Protein AF-A0A914GEP8-F1 (afdb_monomer_lite)

pLDDT: mean 81.09, std 17.14, range [31.44, 95.5]

Secondary structure (DSSP, 8-state):
---TTSHHHHHHHHHHHHHHGGG------PPPPTTHHHHHHHHHHHHS---SS-HHHHHHHHHHHHHHHHHHHHHHHHHHHHHHTT-SS--HHHHHHHHHHHHHTT---

Foldseek 3Di:
DDPPPPPPVVVVVVVVVVVVVVPPPPPPPDDDDVPPVVVVVVVVVVVDVDPPDDPVVVVVVVVVVVVVVVVVVLVVQQCVQCVVVVHRDGDPVSSVVSQVVCVVVVNDD

Structure (mmCIF, N/CA/C/O backbone):
data_AF-A0A914GEP8-F1
#
_entry.id   AF-A0A914GEP8-F1
#
loop_
_atom_site.group_PDB
_atom_site.id
_atom_site.type_symbol
_atom_site.label_atom_id
_atom_site.label_alt_id
_atom_site.label_comp_id
_atom_site.label_asym_id
_atom_site.label_entity_id
_atom_site.label_seq_id
_atom_site.pdbx_PDB_ins_code
_atom_site.Cartn_x
_atom_site.Cartn_y
_atom_site.Cartn_z
_atom_site.occupancy
_atom_site.B_iso_or_equiv
_atom_site.auth_seq_id
_atom_site.auth_comp_id
_atom_site.auth_asym_id
_atom_site.auth_atom_id
_atom_site.pdbx_PDB_model_num
ATOM 1 N N . MET A 1 1 ? -14.087 -45.871 -64.111 1.00 39.84 1 MET A N 1
ATOM 2 C CA . MET A 1 1 ? -12.846 -45.773 -63.311 1.00 39.84 1 MET A CA 1
ATOM 3 C C . MET A 1 1 ? -12.230 -44.402 -63.565 1.00 39.84 1 MET A C 1
ATOM 5 O O . MET A 1 1 ? -11.646 -44.202 -64.618 1.00 39.84 1 MET A O 1
ATOM 9 N N . ASN A 1 2 ? -12.458 -43.434 -62.672 1.00 31.44 2 ASN A N 1
ATOM 10 C CA . ASN A 1 2 ? -12.013 -42.044 -62.843 1.00 31.44 2 ASN A CA 1
ATOM 11 C C . ASN A 1 2 ? -10.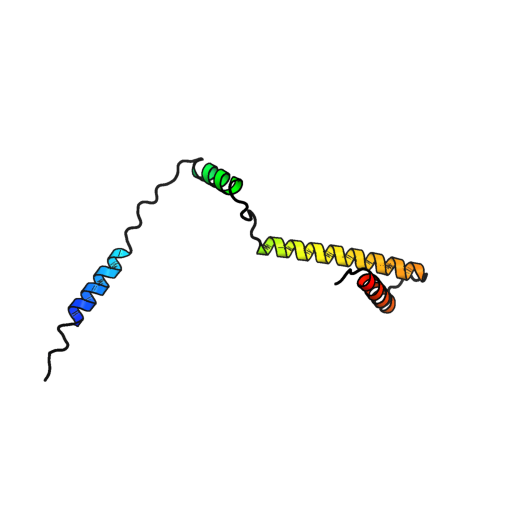662 -41.830 -62.152 1.00 31.44 2 ASN A C 1
ATOM 13 O O . ASN A 1 2 ? -10.597 -41.745 -60.929 1.00 31.44 2 ASN A O 1
ATOM 17 N N . LEU A 1 3 ? -9.596 -41.737 -62.950 1.00 42.91 3 LEU A N 1
ATOM 18 C CA . LEU A 1 3 ? -8.223 -41.469 -62.506 1.00 42.91 3 LEU A CA 1
ATOM 19 C C . LEU A 1 3 ? -7.869 -39.962 -62.513 1.00 42.91 3 LEU A C 1
ATOM 21 O O . LEU A 1 3 ? -6.707 -39.595 -62.643 1.00 42.91 3 LEU A O 1
ATOM 25 N N . SER A 1 4 ? -8.851 -39.065 -62.380 1.00 45.38 4 SER A N 1
ATOM 26 C CA . SER A 1 4 ? -8.646 -37.605 -62.433 1.00 45.38 4 SER A CA 1
ATOM 27 C C . SER A 1 4 ? -8.236 -36.961 -61.096 1.00 45.38 4 SER A C 1
ATOM 29 O O . SER A 1 4 ? -7.951 -35.767 -61.059 1.00 45.38 4 SER A O 1
ATOM 31 N N . TYR A 1 5 ? -8.138 -37.728 -60.002 1.00 49.31 5 TYR A N 1
ATOM 32 C CA . TYR A 1 5 ? -7.833 -37.201 -58.659 1.00 49.31 5 TYR A CA 1
ATOM 33 C C . TYR A 1 5 ? -6.339 -37.160 -58.284 1.00 49.31 5 TYR A C 1
ATOM 35 O O . TYR A 1 5 ? -6.003 -36.720 -57.189 1.00 49.31 5 TYR A O 1
ATOM 43 N N . LEU A 1 6 ? -5.424 -37.578 -59.164 1.00 48.19 6 LEU A N 1
ATOM 44 C CA . LEU A 1 6 ? -3.987 -37.667 -58.846 1.00 48.19 6 LEU A CA 1
ATOM 45 C C . LEU A 1 6 ? -3.139 -36.484 -59.339 1.00 48.19 6 LEU A C 1
ATOM 47 O O . LEU A 1 6 ? -1.960 -36.397 -59.002 1.00 48.19 6 LEU A O 1
ATOM 51 N N . PHE A 1 7 ? -3.716 -35.545 -60.095 1.00 48.84 7 PHE A N 1
ATOM 52 C CA . PHE A 1 7 ? -2.953 -34.420 -60.650 1.00 48.84 7 PHE A CA 1
ATOM 53 C C . PHE A 1 7 ? -2.765 -33.260 -59.650 1.00 48.84 7 PHE A C 1
ATOM 55 O O . PHE A 1 7 ? -1.759 -32.560 -59.699 1.00 48.84 7 PHE A O 1
ATOM 62 N N . GLY A 1 8 ? -3.674 -33.099 -58.679 1.00 52.19 8 GLY A N 1
ATOM 63 C CA . GLY A 1 8 ? -3.623 -32.005 -57.695 1.00 52.19 8 GLY A CA 1
ATOM 64 C C . GLY A 1 8 ? -2.737 -32.262 -56.468 1.00 52.19 8 GLY A C 1
ATOM 65 O O . GLY A 1 8 ? -2.313 -31.321 -55.800 1.00 52.19 8 GLY A O 1
ATOM 66 N N . SER A 1 9 ? -2.417 -33.520 -56.151 1.00 53.81 9 SER A N 1
ATOM 67 C CA . SER A 1 9 ? -1.646 -33.850 -54.942 1.00 53.81 9 SER A CA 1
ATOM 68 C C . SER A 1 9 ? -0.168 -33.470 -55.063 1.00 53.81 9 SER A C 1
ATOM 70 O O . SER A 1 9 ? 0.433 -33.043 -54.079 1.00 53.81 9 SER A O 1
ATOM 72 N N . ASN A 1 10 ? 0.414 -33.555 -56.264 1.00 54.81 10 ASN A N 1
ATOM 73 C CA . ASN A 1 10 ? 1.831 -33.246 -56.484 1.00 54.81 10 ASN A CA 1
ATOM 74 C C . ASN A 1 10 ? 2.142 -31.747 -56.332 1.00 54.81 10 ASN A C 1
ATOM 76 O O . ASN A 1 10 ? 3.198 -31.392 -55.807 1.00 54.81 10 ASN A O 1
ATOM 80 N N . GLU A 1 11 ? 1.217 -30.856 -56.704 1.00 58.59 11 GLU A N 1
ATOM 81 C CA . GLU A 1 11 ? 1.370 -29.414 -56.462 1.00 58.59 11 GLU A CA 1
ATOM 82 C C . GLU A 1 11 ? 1.265 -29.063 -54.973 1.00 58.59 11 GLU A C 1
ATOM 84 O O . GLU A 1 11 ? 2.051 -28.261 -54.465 1.00 58.59 11 GLU A O 1
ATOM 89 N N . ILE A 1 12 ? 0.352 -29.712 -54.244 1.00 58.38 12 ILE A N 1
ATOM 90 C CA . ILE A 1 12 ? 0.170 -29.501 -52.802 1.00 58.38 12 ILE A CA 1
ATOM 91 C C . ILE A 1 12 ? 1.396 -30.005 -52.021 1.00 58.38 12 ILE A C 1
ATOM 93 O O . ILE A 1 12 ? 1.911 -29.288 -51.159 1.00 58.38 12 ILE A O 1
ATOM 97 N N . ILE A 1 13 ? 1.925 -31.186 -52.364 1.00 60.19 13 ILE A N 1
ATOM 98 C CA . ILE A 1 13 ? 3.136 -31.758 -51.747 1.00 60.19 13 ILE A CA 1
ATOM 99 C C . ILE A 1 13 ? 4.356 -30.857 -52.005 1.00 60.19 13 ILE A C 1
ATOM 101 O O . ILE A 1 13 ? 5.124 -30.564 -51.081 1.00 60.19 13 ILE A O 1
ATOM 105 N N . ASN A 1 14 ? 4.503 -30.335 -53.227 1.00 59.34 14 ASN A N 1
ATOM 106 C CA . ASN A 1 14 ? 5.582 -29.407 -53.562 1.00 59.34 14 ASN A CA 1
ATOM 107 C C . ASN A 1 14 ? 5.463 -28.073 -52.802 1.00 59.34 14 ASN A C 1
ATOM 109 O O . ASN A 1 14 ? 6.472 -27.537 -52.344 1.00 59.34 14 ASN A O 1
ATOM 113 N N . ASN A 1 15 ? 4.254 -27.559 -52.573 1.00 59.50 15 ASN A N 1
ATOM 114 C CA . ASN A 1 15 ? 4.042 -26.306 -51.838 1.00 59.50 15 ASN A CA 1
ATOM 115 C C . ASN A 1 15 ? 4.327 -26.445 -50.323 1.00 59.50 15 ASN A C 1
ATOM 117 O O . ASN A 1 15 ? 4.896 -25.544 -49.698 1.00 59.50 15 ASN A O 1
ATOM 121 N N . ILE A 1 16 ? 4.025 -27.609 -49.733 1.00 61.06 16 ILE A N 1
ATOM 122 C CA . ILE A 1 16 ? 4.362 -27.942 -48.334 1.00 61.06 16 ILE A CA 1
ATOM 123 C C . ILE A 1 16 ? 5.888 -28.054 -48.150 1.00 61.06 16 ILE A C 1
ATOM 125 O O . ILE A 1 16 ? 6.442 -27.494 -47.198 1.00 61.06 16 ILE A O 1
ATOM 129 N N . SER A 1 17 ? 6.584 -28.685 -49.104 1.00 58.25 17 SER A N 1
ATOM 130 C CA . SER A 1 17 ? 8.054 -28.779 -49.137 1.00 58.25 17 SER A CA 1
ATOM 131 C C . SER A 1 17 ? 8.733 -27.399 -49.212 1.00 58.25 17 SER A C 1
ATOM 133 O O . SER A 1 17 ? 9.696 -27.126 -48.487 1.00 58.25 17 SER A O 1
ATOM 135 N N . GLN A 1 18 ? 8.187 -26.471 -50.011 1.00 57.41 18 GLN A N 1
ATOM 136 C CA . GLN A 1 18 ? 8.742 -25.117 -50.152 1.00 57.41 18 GLN A CA 1
ATOM 137 C C . GLN A 1 18 ? 8.467 -24.207 -48.940 1.00 57.41 18 GLN A C 1
ATOM 139 O O . GLN A 1 18 ? 9.290 -23.340 -48.627 1.00 57.41 18 GLN A O 1
ATOM 144 N N . ARG A 1 19 ? 7.360 -24.402 -48.204 1.00 54.97 19 ARG A N 1
ATOM 145 C CA . ARG A 1 19 ? 7.078 -23.659 -46.955 1.00 54.97 19 ARG A CA 1
ATOM 146 C C . ARG A 1 19 ? 8.035 -24.023 -45.819 1.00 54.97 19 ARG A C 1
ATOM 148 O O . ARG A 1 19 ? 8.474 -23.123 -45.104 1.00 54.97 19 ARG A O 1
ATOM 155 N N . SER A 1 20 ? 8.420 -25.294 -45.697 1.00 53.34 20 SER A N 1
ATOM 156 C CA . SER A 1 20 ? 9.380 -25.762 -44.682 1.00 53.34 20 SER A CA 1
ATOM 157 C C . SER A 1 20 ? 10.763 -25.097 -44.822 1.00 53.34 20 SER A C 1
ATOM 159 O O . SER A 1 20 ? 11.381 -24.703 -43.830 1.00 53.34 20 SER A O 1
ATOM 161 N N . ARG A 1 21 ? 11.211 -24.826 -46.058 1.00 52.47 21 ARG A N 1
ATOM 162 C CA . ARG A 1 21 ? 12.517 -24.194 -46.342 1.00 52.47 21 ARG A CA 1
ATOM 163 C C . ARG A 1 21 ? 12.604 -22.708 -45.977 1.00 52.47 21 ARG A C 1
ATOM 165 O O . ARG A 1 21 ? 13.709 -22.192 -45.818 1.00 52.47 21 ARG A O 1
ATOM 172 N N . ARG A 1 22 ? 11.477 -22.007 -45.790 1.00 52.25 22 ARG A N 1
ATOM 173 C CA . ARG A 1 22 ? 11.485 -20.592 -45.357 1.00 52.25 22 ARG A CA 1
ATOM 174 C C . ARG A 1 22 ? 11.856 -20.413 -43.879 1.00 52.25 22 ARG A C 1
ATOM 176 O O . ARG A 1 22 ? 12.124 -19.292 -43.460 1.00 52.25 22 ARG A O 1
ATOM 183 N N . SER A 1 23 ? 11.928 -21.497 -43.105 1.00 54.97 23 SER A N 1
ATOM 184 C CA . SER A 1 23 ? 12.204 -21.464 -41.662 1.00 54.97 23 SER A CA 1
ATOM 185 C C . SER A 1 23 ? 13.694 -21.389 -41.274 1.00 54.97 23 SER A C 1
ATOM 187 O O . SER A 1 23 ? 14.011 -21.312 -40.088 1.00 54.97 23 SER A O 1
ATOM 189 N N . ILE A 1 24 ? 14.633 -21.351 -42.233 1.00 59.09 24 ILE A N 1
ATOM 190 C CA . ILE A 1 24 ? 16.082 -21.369 -41.943 1.00 59.09 24 ILE A CA 1
ATOM 191 C C . ILE A 1 24 ? 16.821 -20.263 -42.706 1.00 59.09 24 ILE A C 1
ATOM 193 O O . ILE A 1 24 ? 17.787 -20.485 -43.426 1.00 59.09 24 ILE A O 1
ATOM 197 N N . ARG A 1 25 ? 16.398 -19.014 -42.526 1.00 54.94 25 ARG A N 1
ATOM 198 C CA . ARG A 1 25 ? 17.346 -17.894 -42.581 1.00 54.94 25 ARG A CA 1
ATOM 199 C C . ARG A 1 25 ? 17.349 -17.225 -41.223 1.00 54.94 25 ARG A C 1
ATOM 201 O O . ARG A 1 25 ? 16.889 -16.101 -41.061 1.00 54.94 25 ARG A O 1
ATOM 208 N N . ARG A 1 26 ? 17.876 -17.943 -40.227 1.00 60.88 26 ARG A N 1
ATOM 209 C CA . ARG A 1 26 ? 18.404 -17.287 -39.031 1.00 60.88 26 ARG A CA 1
ATOM 210 C C . ARG A 1 26 ? 19.564 -16.432 -39.531 1.00 60.88 26 ARG A C 1
ATOM 212 O O . ARG A 1 26 ? 20.662 -16.944 -39.739 1.00 60.88 26 ARG A O 1
ATOM 219 N N . GLY A 1 27 ? 19.282 -15.171 -39.854 1.00 64.75 27 GLY A N 1
ATOM 220 C CA . GLY A 1 27 ? 20.321 -14.199 -40.164 1.00 64.75 27 GLY A CA 1
ATOM 221 C C . GLY A 1 27 ? 21.382 -14.265 -39.071 1.00 64.75 27 GLY A C 1
ATOM 222 O O . GLY A 1 27 ? 21.061 -14.508 -37.905 1.00 64.75 27 GLY A O 1
ATOM 223 N N . ARG A 1 28 ? 22.651 -14.127 -39.454 1.00 72.44 28 ARG A N 1
ATOM 224 C CA . ARG A 1 28 ? 23.770 -14.161 -38.512 1.00 72.44 28 ARG A CA 1
ATOM 225 C C . ARG A 1 28 ? 23.497 -13.130 -37.416 1.00 72.44 28 ARG A C 1
ATOM 227 O O . ARG A 1 28 ? 23.496 -11.938 -37.705 1.00 72.44 28 ARG A O 1
ATOM 234 N N . VAL A 1 29 ? 23.238 -13.580 -36.187 1.00 74.31 29 VAL A N 1
ATOM 235 C CA . VAL A 1 29 ? 23.060 -12.677 -35.045 1.00 74.31 29 VAL A CA 1
ATOM 236 C C . VAL A 1 29 ? 24.389 -11.962 -34.845 1.00 74.31 29 VAL A C 1
ATOM 238 O O . VAL A 1 29 ? 25.371 -12.563 -34.404 1.00 74.31 29 VAL A O 1
ATOM 241 N N . THR A 1 30 ? 24.449 -10.695 -35.244 1.00 79.56 30 THR A N 1
ATOM 242 C CA . THR A 1 30 ? 25.619 -9.857 -35.014 1.00 79.56 30 THR A CA 1
ATOM 243 C C . THR A 1 30 ? 25.666 -9.518 -33.532 1.00 79.56 30 THR A C 1
ATOM 245 O O . THR A 1 30 ? 24.733 -8.950 -32.961 1.00 79.56 30 THR A O 1
ATOM 248 N N . LYS A 1 31 ? 26.754 -9.928 -32.876 1.00 84.62 31 LYS A N 1
ATOM 249 C CA . LYS A 1 31 ? 27.020 -9.541 -31.492 1.00 84.62 31 LYS A CA 1
ATOM 250 C C . LYS A 1 31 ? 27.273 -8.035 -31.465 1.00 84.62 31 LYS A C 1
ATOM 252 O O . LYS A 1 31 ? 28.061 -7.533 -32.265 1.00 84.62 31 LYS A O 1
ATOM 257 N N . ARG A 1 32 ? 26.593 -7.330 -30.560 1.00 87.00 32 ARG A N 1
ATOM 258 C CA . ARG A 1 32 ? 26.849 -5.906 -30.308 1.00 87.00 32 ARG A CA 1
ATOM 259 C C . ARG A 1 32 ? 28.238 -5.731 -29.710 1.00 87.00 32 ARG A C 1
ATOM 261 O O . ARG A 1 32 ? 28.753 -6.652 -29.067 1.00 87.00 32 ARG A O 1
ATOM 268 N N . LYS A 1 33 ? 28.834 -4.557 -29.905 1.00 89.62 33 LYS A N 1
ATOM 269 C CA . LYS A 1 33 ? 30.098 -4.230 -29.242 1.00 89.62 33 LYS A CA 1
ATOM 270 C C . LYS A 1 33 ? 29.876 -4.160 -27.722 1.00 89.62 33 LYS A C 1
ATOM 272 O O . LYS A 1 33 ? 28.772 -3.812 -27.288 1.00 89.62 33 LYS A O 1
ATOM 277 N N . PRO A 1 34 ? 30.885 -4.496 -26.900 1.00 88.75 34 PRO A N 1
ATOM 278 C CA . PRO A 1 34 ? 30.801 -4.252 -25.462 1.00 88.75 34 PRO A CA 1
ATOM 279 C C . PRO A 1 34 ? 30.491 -2.765 -25.214 1.00 88.75 34 PRO A C 1
ATOM 281 O O . PRO A 1 34 ? 31.001 -1.905 -25.924 1.00 88.75 34 PRO A O 1
ATOM 284 N N . GLY A 1 35 ? 29.600 -2.467 -24.266 1.00 91.88 35 GLY A N 1
ATOM 285 C CA . GLY A 1 35 ? 29.121 -1.104 -23.978 1.00 91.88 35 GLY A CA 1
ATOM 286 C C . GLY A 1 35 ? 27.907 -0.656 -24.806 1.00 91.88 35 GLY A C 1
ATOM 287 O O . GLY A 1 35 ? 26.975 -0.084 -24.251 1.00 91.88 35 GLY A O 1
ATOM 288 N N . GLU A 1 36 ? 27.821 -1.021 -26.088 1.00 93.94 36 GLU A N 1
ATOM 289 C CA . GLU A 1 36 ? 26.743 -0.570 -26.992 1.00 93.94 36 GLU A CA 1
ATOM 290 C C . GLU A 1 36 ? 25.338 -1.012 -26.529 1.00 93.94 36 GLU A C 1
ATOM 292 O O . GLU A 1 36 ? 24.354 -0.284 -26.676 1.00 93.94 36 GLU A O 1
ATOM 297 N N . ALA A 1 37 ? 25.226 -2.218 -25.958 1.00 91.94 37 ALA A N 1
ATOM 298 C CA . ALA A 1 37 ? 23.964 -2.714 -25.405 1.00 91.94 37 ALA A CA 1
ATOM 299 C C . ALA A 1 37 ? 23.538 -1.937 -24.149 1.00 91.94 37 ALA A C 1
ATOM 301 O O . ALA A 1 37 ? 22.368 -1.581 -24.038 1.00 91.94 37 ALA A O 1
ATOM 302 N N . ALA A 1 38 ? 24.493 -1.635 -23.266 1.00 93.12 38 ALA A N 1
ATOM 303 C CA . ALA A 1 38 ? 24.251 -0.906 -22.027 1.00 93.12 38 ALA A CA 1
ATOM 304 C C . ALA A 1 38 ? 23.875 0.556 -22.304 1.00 93.12 38 ALA A C 1
ATOM 306 O O . ALA A 1 38 ? 22.906 1.057 -21.753 1.00 93.12 38 ALA A O 1
ATOM 307 N N . GLU A 1 39 ? 24.564 1.231 -23.227 1.00 95.38 39 GLU A N 1
ATOM 308 C CA . GLU A 1 39 ? 24.216 2.601 -23.628 1.00 95.38 39 GLU A CA 1
ATOM 309 C C . GLU A 1 39 ? 22.838 2.700 -24.285 1.00 95.38 39 GLU A C 1
ATOM 311 O O . GLU A 1 39 ? 22.159 3.723 -24.181 1.00 95.38 39 GLU A O 1
ATOM 316 N N . ARG A 1 40 ? 22.428 1.664 -25.026 1.00 91.81 40 ARG A N 1
ATOM 317 C CA . ARG A 1 40 ? 21.072 1.602 -25.577 1.00 91.81 40 ARG A CA 1
ATOM 318 C C . ARG A 1 40 ? 20.050 1.476 -24.451 1.00 91.81 40 ARG A C 1
ATOM 320 O O . ARG A 1 40 ? 19.107 2.252 -24.425 1.00 91.81 40 ARG A O 1
ATOM 327 N N . GLU A 1 41 ? 20.282 0.566 -23.511 1.00 92.31 41 GLU A N 1
ATOM 328 C CA . GLU A 1 41 ? 19.404 0.364 -22.358 1.00 92.31 41 GLU A CA 1
ATOM 329 C C . GLU A 1 41 ? 19.305 1.623 -21.483 1.00 92.31 41 GLU A C 1
ATOM 331 O O . GLU A 1 41 ? 18.202 2.027 -21.137 1.00 92.31 41 GLU A O 1
ATOM 336 N N . ILE A 1 42 ? 20.417 2.318 -21.219 1.00 93.31 42 ILE A N 1
ATOM 337 C CA . ILE A 1 42 ? 20.428 3.600 -20.495 1.00 93.31 42 ILE A CA 1
ATOM 338 C C . ILE A 1 42 ? 19.597 4.651 -21.236 1.00 93.31 42 ILE A C 1
ATOM 340 O O . ILE A 1 42 ? 18.755 5.303 -20.624 1.00 93.31 42 ILE A O 1
ATOM 344 N N . ARG A 1 43 ? 19.787 4.800 -22.555 1.00 93.88 43 ARG A N 1
ATOM 345 C CA . ARG A 1 43 ? 18.999 5.746 -23.361 1.00 93.88 43 ARG A CA 1
ATOM 346 C C . ARG A 1 43 ? 17.510 5.413 -23.342 1.00 93.88 43 ARG A C 1
ATOM 348 O 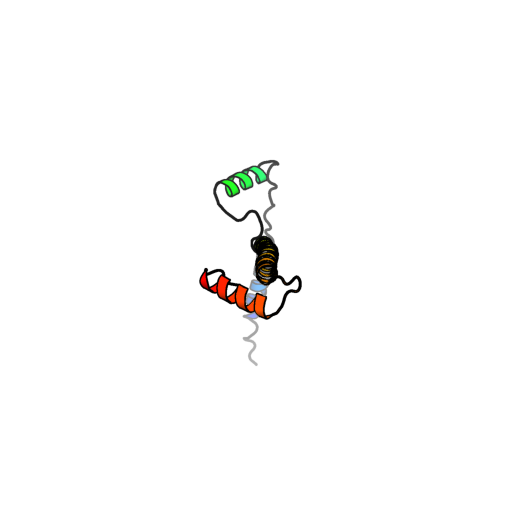O . ARG A 1 43 ? 16.696 6.324 -23.226 1.00 93.88 43 ARG A O 1
ATOM 355 N N . ASP A 1 44 ? 17.154 4.136 -23.427 1.00 92.56 44 ASP A N 1
ATOM 356 C CA . ASP A 1 44 ? 15.760 3.689 -23.426 1.00 92.56 44 ASP A CA 1
ATOM 357 C C . ASP A 1 44 ? 15.105 3.893 -22.045 1.00 92.56 44 ASP A C 1
ATOM 359 O O . ASP A 1 44 ? 13.990 4.418 -21.968 1.00 92.56 44 ASP A O 1
ATOM 363 N N . LEU A 1 45 ? 15.810 3.557 -20.957 1.00 91.88 45 LEU A N 1
ATOM 364 C CA . LEU A 1 45 ? 15.366 3.748 -19.567 1.00 91.88 45 LEU A CA 1
ATOM 365 C C . LEU A 1 45 ? 15.296 5.222 -19.146 1.00 91.88 45 LEU A C 1
ATOM 367 O O . LEU A 1 45 ? 14.506 5.567 -18.277 1.00 91.88 45 LEU A O 1
ATOM 371 N N . GLN A 1 46 ? 16.113 6.098 -19.733 1.00 93.31 46 GLN A N 1
ATOM 372 C CA . GLN A 1 46 ? 16.052 7.543 -19.479 1.00 93.31 46 GLN A CA 1
ATOM 373 C C . GLN A 1 46 ? 14.996 8.245 -20.344 1.00 93.31 46 GLN A C 1
ATOM 375 O O . GLN A 1 46 ? 14.448 9.267 -19.939 1.00 93.31 46 GLN A O 1
ATOM 380 N N . ARG A 1 47 ? 14.699 7.715 -21.539 1.00 93.31 47 ARG A N 1
ATOM 381 C CA . ARG A 1 47 ? 13.689 8.266 -22.458 1.00 93.31 47 ARG A CA 1
ATOM 382 C C . ARG A 1 47 ? 12.265 7.843 -22.104 1.00 93.31 47 ARG A C 1
ATOM 384 O O . ARG A 1 47 ? 11.324 8.569 -22.415 1.00 93.31 47 ARG A O 1
ATOM 391 N N . THR A 1 48 ? 12.097 6.659 -21.522 1.00 93.06 48 THR A N 1
ATOM 392 C CA . THR A 1 48 ? 10.793 6.075 -21.182 1.00 93.06 48 THR A CA 1
ATOM 393 C C . THR A 1 48 ? 10.701 5.775 -19.694 1.00 93.06 48 THR A C 1
ATOM 395 O O . THR A 1 48 ? 11.705 5.552 -19.035 1.00 93.06 48 THR A O 1
ATOM 398 N N . THR A 1 49 ? 9.486 5.720 -19.157 1.00 85.25 49 THR A N 1
ATOM 399 C CA . THR A 1 49 ? 9.226 5.419 -17.741 1.00 85.25 49 THR A CA 1
ATOM 400 C C . THR A 1 49 ? 8.681 4.001 -17.559 1.00 85.25 49 THR A C 1
ATOM 402 O O . THR A 1 49 ? 7.718 3.769 -16.830 1.00 85.25 49 THR A O 1
ATOM 405 N N . ASN A 1 50 ? 9.276 3.027 -18.252 1.00 86.12 50 ASN A N 1
ATOM 406 C CA . ASN A 1 50 ? 8.912 1.623 -18.070 1.00 86.12 50 ASN A CA 1
ATOM 407 C C . ASN A 1 50 ? 9.324 1.144 -16.670 1.00 86.12 50 ASN A C 1
ATOM 409 O O . ASN A 1 50 ? 10.375 1.522 -16.152 1.00 86.12 50 ASN A O 1
ATOM 413 N N . ASN A 1 51 ? 8.512 0.278 -16.061 1.00 84.31 51 ASN A N 1
ATOM 414 C CA . ASN A 1 51 ? 8.837 -0.283 -14.753 1.00 84.31 51 ASN A CA 1
ATOM 415 C C . ASN A 1 51 ? 10.126 -1.116 -14.841 1.00 84.31 51 ASN A C 1
ATOM 417 O O . ASN A 1 51 ? 10.157 -2.150 -15.507 1.00 84.31 51 ASN A O 1
ATOM 421 N N . ILE A 1 52 ? 11.171 -0.675 -14.136 1.00 87.88 52 ILE A N 1
ATOM 422 C CA . ILE A 1 52 ? 12.468 -1.372 -14.053 1.00 87.88 52 ILE A CA 1
ATOM 423 C C . ILE A 1 52 ? 12.306 -2.706 -13.308 1.00 87.88 52 ILE A C 1
ATOM 425 O O . ILE A 1 52 ? 12.940 -3.710 -13.627 1.00 87.88 52 ILE A O 1
ATOM 429 N N . LEU A 1 53 ? 11.406 -2.725 -12.324 1.00 88.81 53 LEU A N 1
ATOM 430 C CA . LEU A 1 53 ? 11.020 -3.919 -11.589 1.00 88.81 53 LEU A CA 1
ATOM 431 C C . LEU A 1 53 ? 9.716 -4.489 -12.142 1.00 88.81 53 LEU A C 1
ATOM 433 O O . LEU A 1 53 ? 8.810 -3.766 -12.554 1.00 88.81 53 LEU A O 1
ATOM 437 N N . LYS A 1 54 ? 9.579 -5.815 -12.091 1.00 91.19 54 LYS A N 1
ATOM 438 C CA . LYS A 1 54 ? 8.318 -6.474 -12.440 1.00 91.19 54 LYS A CA 1
ATOM 439 C C . LYS A 1 54 ? 7.210 -5.993 -11.496 1.00 91.19 54 LYS A C 1
ATOM 441 O O . LYS A 1 54 ? 7.336 -6.103 -10.278 1.00 91.19 54 LYS A O 1
ATOM 446 N N . LEU A 1 55 ? 6.095 -5.535 -12.064 1.00 91.56 55 LEU A N 1
ATOM 447 C CA . LEU A 1 55 ? 4.997 -4.947 -11.292 1.00 91.56 55 LEU A CA 1
ATOM 448 C C . LEU A 1 55 ? 4.346 -5.949 -10.321 1.00 91.56 55 LEU A C 1
ATOM 450 O O . LEU A 1 55 ? 4.072 -5.615 -9.172 1.00 91.56 55 LEU A O 1
ATOM 454 N N . ALA A 1 56 ? 4.121 -7.192 -10.750 1.00 92.56 56 ALA A N 1
ATOM 455 C CA . ALA A 1 56 ? 3.443 -8.208 -9.939 1.00 92.56 56 ALA A CA 1
ATOM 456 C C . ALA A 1 56 ? 4.150 -8.541 -8.600 1.00 92.56 56 ALA A C 1
ATOM 458 O O . ALA A 1 56 ? 3.501 -8.451 -7.559 1.00 92.56 56 ALA A O 1
ATOM 459 N N . PRO A 1 57 ? 5.453 -8.887 -8.555 1.00 93.81 57 PRO A N 1
ATOM 460 C CA . PRO A 1 57 ? 6.128 -9.150 -7.282 1.00 93.81 57 PRO A CA 1
ATOM 461 C C . PRO A 1 57 ? 6.255 -7.895 -6.410 1.00 93.81 57 PRO A C 1
ATOM 463 O O . PRO A 1 57 ? 6.084 -7.989 -5.199 1.00 93.81 57 PRO A O 1
ATOM 466 N N . PHE A 1 58 ? 6.482 -6.719 -7.008 1.00 94.00 58 PHE A N 1
ATOM 467 C CA . PHE A 1 58 ? 6.561 -5.467 -6.254 1.00 94.00 58 PHE A CA 1
ATOM 468 C C . PHE A 1 58 ? 5.227 -5.130 -5.576 1.00 94.00 58 PHE A C 1
ATOM 470 O O . PHE A 1 58 ? 5.174 -4.904 -4.371 1.00 94.00 58 PHE A O 1
ATOM 477 N N . THR A 1 59 ? 4.125 -5.180 -6.327 1.00 94.56 59 THR A N 1
ATOM 478 C CA . THR A 1 59 ? 2.782 -4.926 -5.780 1.00 94.56 59 THR A CA 1
ATOM 479 C C . THR A 1 59 ? 2.383 -5.934 -4.709 1.00 94.56 59 THR A C 1
ATOM 481 O O . THR A 1 59 ? 1.716 -5.554 -3.749 1.00 94.56 59 THR A O 1
ATOM 484 N N . ARG A 1 60 ? 2.802 -7.201 -4.830 1.00 95.06 60 ARG A N 1
ATOM 485 C CA . ARG A 1 60 ? 2.591 -8.212 -3.786 1.00 95.06 60 ARG A CA 1
ATOM 486 C C . ARG A 1 60 ? 3.267 -7.809 -2.474 1.00 95.06 60 ARG A C 1
ATOM 488 O O . ARG A 1 60 ? 2.587 -7.765 -1.455 1.00 95.06 60 ARG A O 1
ATOM 495 N N . ILE A 1 61 ? 4.555 -7.469 -2.518 1.00 95.38 61 ILE A N 1
ATOM 496 C CA . ILE A 1 61 ? 5.327 -7.087 -1.324 1.00 95.38 61 ILE A CA 1
ATOM 497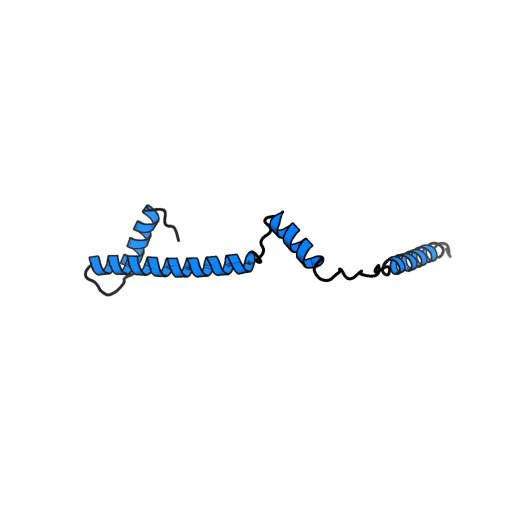 C C . ILE A 1 61 ? 4.757 -5.814 -0.687 1.00 95.38 61 ILE A C 1
ATOM 499 O O . ILE A 1 61 ? 4.597 -5.744 0.526 1.00 95.38 61 ILE A O 1
ATOM 503 N N . VAL A 1 62 ? 4.378 -4.818 -1.493 1.00 95.50 62 VAL A N 1
ATOM 504 C CA . VAL A 1 62 ? 3.768 -3.580 -0.978 1.00 95.50 62 VAL A CA 1
ATOM 505 C C . VAL A 1 62 ? 2.459 -3.865 -0.240 1.00 95.50 62 VAL A C 1
ATOM 507 O O . VAL A 1 62 ? 2.216 -3.299 0.823 1.00 95.50 62 VAL A O 1
ATOM 510 N N . LYS A 1 63 ? 1.611 -4.752 -0.775 1.00 94.25 63 LYS A N 1
ATOM 511 C CA . LYS A 1 63 ? 0.359 -5.143 -0.111 1.00 94.25 63 LYS A CA 1
ATOM 512 C C . LYS A 1 63 ? 0.609 -5.872 1.206 1.00 94.25 63 LYS A C 1
ATOM 514 O O . LYS A 1 63 ? -0.120 -5.630 2.163 1.00 94.25 63 LYS A O 1
ATOM 519 N N . GLU A 1 64 ? 1.616 -6.737 1.244 1.00 93.50 64 GLU A N 1
ATOM 520 C CA . GLU A 1 64 ? 2.030 -7.466 2.444 1.00 93.50 64 GLU A CA 1
ATOM 521 C C . GLU A 1 64 ? 2.505 -6.501 3.537 1.00 93.50 64 GLU A C 1
ATOM 523 O O . GLU A 1 64 ? 1.897 -6.447 4.605 1.00 93.50 64 GLU A O 1
ATOM 528 N N . ALA A 1 65 ? 3.459 -5.623 3.220 1.00 94.00 65 ALA A N 1
ATOM 529 C CA . ALA A 1 65 ? 3.958 -4.611 4.152 1.00 94.00 65 ALA A CA 1
ATOM 530 C C . ALA A 1 65 ? 2.850 -3.652 4.630 1.00 94.00 65 ALA A C 1
ATOM 532 O O . ALA A 1 65 ? 2.765 -3.312 5.811 1.00 94.00 65 ALA A O 1
ATOM 533 N N . ALA A 1 66 ? 1.950 -3.239 3.731 1.00 93.38 66 ALA A N 1
ATOM 534 C CA . ALA A 1 66 ? 0.808 -2.405 4.097 1.00 93.38 66 ALA A CA 1
ATOM 535 C C . ALA A 1 66 ? -0.189 -3.141 5.008 1.00 93.38 66 ALA A C 1
ATOM 537 O O . ALA A 1 66 ? -0.837 -2.511 5.842 1.00 93.38 66 ALA A O 1
ATOM 538 N N . CYS A 1 67 ? -0.351 -4.458 4.846 1.00 92.44 67 CYS A N 1
ATOM 539 C CA . CYS A 1 67 ? -1.172 -5.283 5.729 1.00 92.44 67 CYS A CA 1
ATOM 540 C C . CYS A 1 67 ? -0.595 -5.318 7.146 1.00 92.44 67 CYS A C 1
ATOM 542 O O . CYS A 1 67 ? -1.314 -5.023 8.100 1.00 92.44 67 CYS A O 1
ATOM 544 N N . GLU A 1 68 ? 0.704 -5.585 7.270 1.00 93.25 68 GLU A N 1
ATOM 545 C CA . GLU A 1 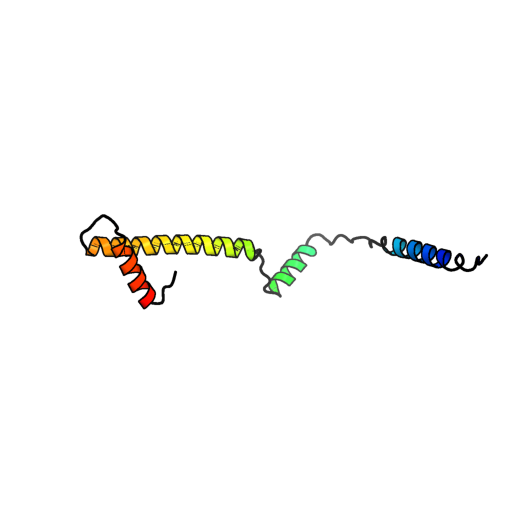68 ? 1.403 -5.633 8.557 1.00 93.25 68 GLU A CA 1
ATOM 546 C C . GLU A 1 68 ? 1.350 -4.292 9.289 1.00 93.25 68 GLU A C 1
ATOM 548 O O . GLU A 1 68 ? 0.930 -4.237 10.446 1.00 93.25 68 GLU A O 1
ATOM 553 N N . ALA A 1 69 ? 1.675 -3.193 8.600 1.00 91.88 69 ALA A N 1
ATOM 554 C CA . ALA A 1 69 ? 1.598 -1.853 9.178 1.00 91.88 69 ALA A CA 1
ATOM 555 C C . ALA A 1 69 ? 0.187 -1.544 9.706 1.00 91.88 69 ALA A C 1
ATOM 557 O O . ALA A 1 69 ? 0.028 -1.032 10.815 1.00 91.88 69 ALA A O 1
ATOM 558 N N . ARG A 1 70 ? -0.852 -1.924 8.949 1.00 89.31 70 ARG A N 1
ATOM 559 C CA . ARG A 1 70 ? -2.252 -1.718 9.340 1.00 89.31 70 ARG A CA 1
ATOM 560 C C . ARG A 1 70 ? -2.636 -2.536 10.575 1.00 89.31 70 ARG A C 1
ATOM 562 O O . ARG A 1 70 ? -3.348 -2.018 11.433 1.00 89.31 70 ARG A O 1
ATOM 569 N N . LEU A 1 71 ? -2.175 -3.785 10.684 1.00 91.50 71 LEU A N 1
ATOM 570 C CA . LEU A 1 71 ? -2.418 -4.621 11.864 1.00 91.50 71 LEU A CA 1
ATOM 571 C C . LEU A 1 71 ? -1.783 -4.010 13.113 1.00 91.50 71 LEU A C 1
ATOM 573 O O . LEU A 1 71 ? -2.451 -3.910 14.140 1.00 91.50 71 LEU A O 1
ATOM 577 N N . VAL A 1 72 ? -0.538 -3.539 13.014 1.00 93.88 72 VAL A N 1
ATOM 578 C CA . VAL A 1 72 ? 0.156 -2.878 14.129 1.00 93.88 72 VAL A CA 1
ATOM 579 C C . VAL A 1 72 ? -0.615 -1.641 14.594 1.00 93.88 72 VAL A C 1
ATOM 581 O O . VAL A 1 72 ? -0.875 -1.493 15.788 1.00 93.88 72 VAL A O 1
ATOM 584 N N . THR A 1 73 ? -1.061 -0.786 13.667 1.00 90.75 73 THR A N 1
ATOM 585 C CA . THR A 1 73 ? -1.877 0.389 14.011 1.00 90.75 73 THR A CA 1
ATOM 586 C C . THR A 1 73 ? -3.199 -0.003 14.673 1.00 90.75 73 THR A C 1
ATOM 588 O O . THR A 1 73 ? -3.583 0.591 15.680 1.00 90.75 73 THR A O 1
ATOM 591 N N . LEU A 1 74 ? -3.887 -1.025 14.156 1.00 91.12 74 LEU A N 1
ATOM 592 C CA . LEU A 1 74 ? -5.140 -1.511 14.733 1.00 91.12 74 LEU A CA 1
ATOM 593 C C . LEU A 1 74 ? -4.934 -2.018 16.167 1.00 91.12 74 LEU A C 1
ATOM 595 O O . LEU A 1 74 ? -5.708 -1.660 17.055 1.00 91.12 74 LEU A O 1
ATOM 599 N N . PHE A 1 75 ? -3.871 -2.785 16.419 1.00 93.38 75 PHE A N 1
ATOM 600 C CA . PHE A 1 75 ? -3.543 -3.248 17.767 1.00 93.38 75 PHE A CA 1
ATOM 601 C C . PHE A 1 75 ? -3.220 -2.099 18.719 1.00 93.38 75 PHE A C 1
ATOM 603 O O . PHE A 1 75 ? -3.689 -2.121 19.854 1.00 93.38 75 PHE A O 1
ATOM 610 N N . GLN A 1 76 ?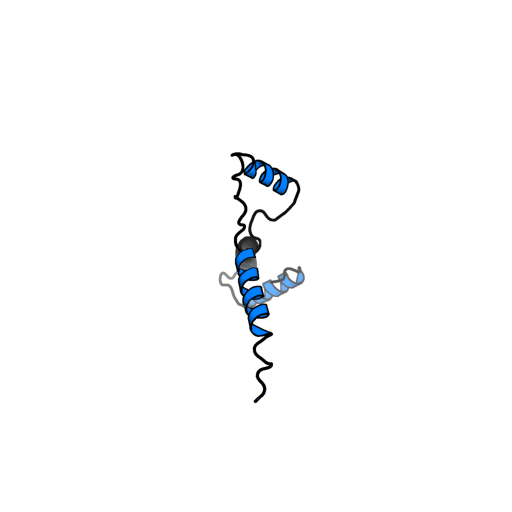 -2.504 -1.071 18.262 1.00 93.06 76 GLN A N 1
ATOM 611 C CA . GLN A 1 76 ? -2.251 0.113 19.081 1.00 93.06 76 GLN A CA 1
ATOM 612 C C . GLN A 1 76 ? -3.565 0.796 19.494 1.00 93.06 76 GLN A C 1
ATOM 614 O O . GLN A 1 76 ? -3.799 1.018 20.679 1.00 93.06 76 GLN A O 1
ATOM 619 N N . THR A 1 77 ? -4.481 1.023 18.544 1.00 92.38 77 THR A N 1
ATOM 620 C CA . THR A 1 77 ? -5.780 1.657 18.845 1.00 92.38 77 THR A CA 1
ATOM 621 C C . THR A 1 77 ? -6.668 0.816 19.770 1.00 92.38 77 THR A C 1
ATOM 623 O O . THR A 1 77 ? -7.386 1.356 20.613 1.00 92.38 77 THR A O 1
ATOM 626 N N . LEU A 1 78 ? -6.604 -0.513 19.649 1.00 94.44 78 LEU A N 1
ATOM 627 C CA . LEU A 1 78 ? -7.279 -1.447 20.549 1.00 94.44 78 LEU A CA 1
ATOM 628 C C . LEU A 1 78 ? -6.743 -1.349 21.977 1.00 94.44 78 LEU A C 1
ATOM 630 O O . LEU A 1 78 ? -7.525 -1.308 22.927 1.00 94.44 78 LEU A O 1
ATOM 634 N N . LEU A 1 79 ? -5.417 -1.314 22.122 1.00 95.00 79 LEU A N 1
ATOM 635 C CA . LEU A 1 79 ? -4.755 -1.190 23.417 1.00 95.00 79 LEU A CA 1
ATOM 636 C C . LEU A 1 79 ? -5.124 0.130 24.093 1.00 95.00 79 LEU A C 1
ATOM 638 O O . LEU A 1 79 ? -5.461 0.125 25.274 1.00 95.00 79 LEU A O 1
ATOM 642 N N . ASP A 1 80 ? -5.145 1.235 23.350 1.00 93.19 80 ASP A N 1
ATOM 643 C CA . ASP A 1 80 ? -5.529 2.545 23.880 1.00 93.19 80 ASP A CA 1
ATOM 644 C C . ASP A 1 80 ? -6.994 2.559 24.357 1.00 93.19 80 ASP A C 1
ATOM 646 O O . ASP A 1 80 ? -7.292 3.059 25.444 1.00 93.19 80 ASP A O 1
ATOM 650 N N . SER A 1 81 ? -7.903 1.922 23.607 1.00 91.88 81 SER A N 1
ATOM 651 C CA . SER A 1 81 ? -9.306 1.738 24.014 1.00 91.88 81 SER A CA 1
ATOM 652 C C . SER A 1 81 ? -9.436 0.901 25.294 1.00 91.88 81 SER A C 1
ATOM 654 O O . SER A 1 81 ? -10.166 1.270 26.219 1.00 91.88 81 SER A O 1
ATOM 656 N N . ALA A 1 82 ? -8.709 -0.217 25.386 1.00 94.81 82 ALA A N 1
ATOM 657 C CA . ALA A 1 82 ? -8.724 -1.083 26.565 1.00 94.81 82 ALA A CA 1
ATOM 658 C C . ALA A 1 82 ? -8.133 -0.379 27.801 1.00 94.81 82 ALA A C 1
ATOM 660 O O . ALA A 1 82 ? -8.730 -0.427 28.883 1.00 94.81 82 ALA A O 1
ATOM 661 N N . ASN A 1 83 ? -7.026 0.350 27.626 1.00 94.44 83 ASN A N 1
ATOM 662 C CA . ASN A 1 83 ? -6.400 1.174 28.659 1.00 94.44 83 ASN A CA 1
ATOM 663 C C . ASN A 1 83 ? -7.342 2.283 29.146 1.00 94.44 83 ASN A C 1
ATOM 665 O O . ASN A 1 83 ? -7.454 2.499 30.354 1.00 94.44 83 ASN A O 1
ATOM 669 N N . GLY A 1 84 ? -8.081 2.929 28.238 1.00 93.31 84 GLY A N 1
ATOM 670 C CA . GLY A 1 84 ? -9.123 3.901 28.584 1.00 93.31 84 GLY A CA 1
ATOM 671 C C . GLY A 1 84 ? -10.240 3.295 29.441 1.00 93.31 84 GLY A C 1
ATOM 672 O O . GLY A 1 84 ? -10.740 3.934 30.365 1.00 93.31 84 GLY A O 1
ATOM 673 N N . ALA A 1 85 ? -10.563 2.020 29.216 1.00 93.94 85 AL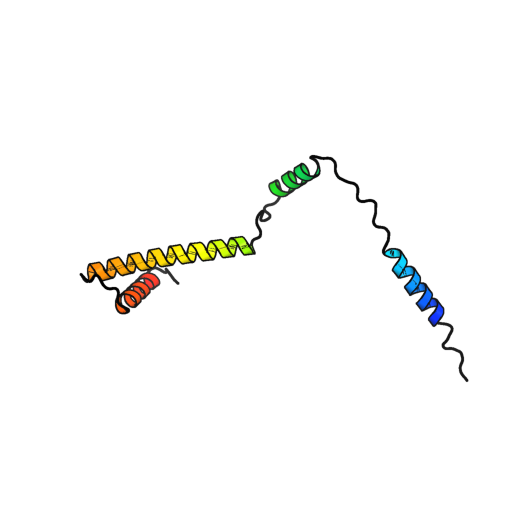A A N 1
ATOM 674 C CA . ALA A 1 85 ? -11.476 1.247 30.054 1.00 93.94 85 ALA A CA 1
ATOM 675 C C . ALA A 1 85 ? -10.812 0.641 31.311 1.00 93.94 85 ALA A C 1
ATOM 677 O O . ALA A 1 85 ? -11.440 -0.167 31.997 1.00 93.94 85 ALA A O 1
ATOM 678 N N . LYS A 1 86 ? -9.553 1.000 31.612 1.00 94.75 86 LYS A N 1
ATOM 679 C CA . LYS A 1 86 ? -8.729 0.467 32.715 1.00 94.75 86 LYS A CA 1
ATOM 680 C C . LYS A 1 86 ? -8.573 -1.060 32.689 1.00 94.75 86 LYS A C 1
ATOM 682 O O . LYS A 1 86 ? -8.380 -1.694 33.727 1.00 94.75 86 LYS A O 1
ATOM 687 N N . ARG A 1 87 ? -8.655 -1.672 31.506 1.00 94.31 87 ARG A N 1
ATOM 688 C CA . ARG A 1 87 ? -8.505 -3.116 31.286 1.00 94.31 87 ARG A CA 1
ATOM 689 C C . ARG A 1 87 ? -7.197 -3.395 30.555 1.00 94.31 87 ARG A C 1
ATOM 691 O O . ARG A 1 87 ? -6.843 -2.688 29.625 1.00 94.31 87 ARG A O 1
ATOM 698 N N . LYS A 1 88 ? -6.518 -4.482 30.929 1.00 89.38 88 LYS A N 1
ATOM 699 C CA . LYS A 1 88 ? -5.327 -4.984 30.211 1.00 89.38 88 LYS A CA 1
ATOM 700 C C . LYS A 1 88 ? -5.651 -6.055 29.162 1.00 89.38 88 LYS A C 1
ATOM 702 O O . LYS A 1 88 ? -4.784 -6.435 28.387 1.00 89.38 88 LYS A O 1
ATOM 707 N N . ILE A 1 89 ? -6.884 -6.565 29.163 1.00 93.81 89 ILE A N 1
ATOM 708 C CA . ILE A 1 89 ? -7.338 -7.650 28.287 1.00 93.81 89 ILE A CA 1
ATOM 709 C C . ILE A 1 89 ? -8.192 -7.054 27.169 1.00 93.81 89 ILE A C 1
ATOM 711 O O . ILE A 1 89 ? -9.183 -6.367 27.450 1.00 93.81 89 ILE A O 1
ATOM 715 N N . LEU A 1 90 ? -7.812 -7.354 25.927 1.00 93.19 90 LEU A N 1
ATOM 716 C CA . LEU A 1 90 ? -8.557 -6.991 24.725 1.00 93.19 90 LEU A CA 1
ATOM 717 C C . LEU A 1 90 ? -9.840 -7.817 24.628 1.00 93.19 90 LEU A C 1
ATOM 719 O O . LEU A 1 90 ? -9.816 -9.030 24.845 1.00 93.19 90 LEU A O 1
ATOM 723 N N . LYS A 1 91 ? -10.951 -7.170 24.275 1.00 93.25 91 LYS A N 1
ATOM 724 C CA . LYS A 1 91 ? -12.226 -7.849 24.036 1.00 93.25 91 LYS A CA 1
ATOM 725 C C . LYS A 1 91 ? -12.778 -7.561 22.642 1.00 93.25 91 LYS A C 1
ATOM 727 O O . LYS A 1 91 ? -12.358 -6.625 21.963 1.00 93.25 91 LYS A O 1
ATOM 732 N N . VAL A 1 92 ? -13.753 -8.366 22.221 1.00 92.94 92 VAL A N 1
ATOM 733 C CA . VAL A 1 92 ? -14.411 -8.218 20.913 1.00 92.94 92 VAL A CA 1
ATOM 734 C C . VAL A 1 92 ? -15.135 -6.872 20.811 1.00 92.94 92 VAL A C 1
ATOM 736 O O . VAL A 1 92 ? -15.167 -6.275 19.735 1.00 92.94 92 VAL A O 1
ATOM 739 N N . GLU A 1 93 ? -15.647 -6.342 21.925 1.00 91.81 93 GLU A N 1
ATOM 740 C CA . GLU A 1 93 ? -16.318 -5.039 21.953 1.00 91.81 93 GLU A CA 1
ATOM 741 C C . GLU A 1 93 ? -15.352 -3.885 21.641 1.00 91.81 93 GLU A C 1
ATOM 743 O O . GLU A 1 93 ? -15.740 -2.928 20.970 1.00 91.81 93 GLU A O 1
ATOM 748 N N . ASP A 1 94 ? -14.084 -3.994 22.058 1.00 93.62 94 ASP A N 1
ATOM 749 C CA . ASP A 1 94 ? -13.050 -2.999 21.749 1.00 93.62 94 ASP A CA 1
ATOM 750 C C . ASP A 1 94 ? -12.786 -2.968 20.237 1.00 93.62 94 ASP A C 1
ATOM 752 O O . ASP A 1 94 ? -12.700 -1.899 19.634 1.00 93.62 94 ASP A O 1
ATOM 756 N N . LEU A 1 95 ? -12.747 -4.140 19.594 1.00 91.56 95 LEU A N 1
ATOM 757 C CA . LEU A 1 95 ? -12.566 -4.250 18.145 1.00 91.56 95 LEU A CA 1
ATOM 758 C C . LEU A 1 95 ? -13.754 -3.675 17.381 1.00 91.56 95 LEU A C 1
ATOM 760 O O . LEU A 1 95 ? -13.570 -2.958 16.397 1.00 91.56 95 LEU A O 1
ATOM 764 N N . GLN A 1 96 ? -14.972 -3.964 17.833 1.00 91.81 96 GLN A N 1
ATOM 765 C CA . GLN A 1 96 ? -16.183 -3.409 17.237 1.00 91.81 96 GLN A CA 1
ATOM 766 C C . GLN A 1 96 ? -16.214 -1.883 17.360 1.00 91.81 96 GLN A C 1
ATOM 768 O O . GLN A 1 96 ? -16.526 -1.203 16.381 1.00 91.81 96 GLN A O 1
ATOM 773 N N . LEU A 1 97 ? -15.853 -1.339 18.527 1.00 91.44 97 LEU A N 1
ATOM 774 C CA . LEU A 1 97 ? -15.759 0.100 18.758 1.00 91.44 97 LEU A CA 1
ATOM 775 C C . LEU A 1 97 ? -14.714 0.743 17.842 1.00 91.44 97 LEU A C 1
ATOM 777 O O . LEU A 1 97 ? -15.039 1.681 17.114 1.00 91.44 97 LEU A O 1
ATOM 781 N N . VAL A 1 98 ? -13.494 0.205 17.825 1.00 92.50 98 VAL A N 1
ATOM 782 C CA . VAL A 1 98 ? -12.395 0.681 16.976 1.00 92.50 98 VAL A CA 1
ATOM 783 C C . VAL A 1 98 ? -12.794 0.647 15.500 1.00 92.50 98 VAL A C 1
ATOM 785 O O . VAL A 1 98 ? -12.629 1.645 14.804 1.00 92.50 98 VAL A O 1
ATOM 788 N N . ARG A 1 99 ? -13.424 -0.434 15.021 1.00 90.88 99 ARG A N 1
ATOM 789 C CA . ARG A 1 99 ? -13.943 -0.532 13.643 1.00 90.88 99 ARG A CA 1
ATOM 790 C C . ARG A 1 99 ? -14.971 0.561 13.344 1.00 90.88 99 ARG A C 1
ATOM 792 O O . ARG A 1 99 ? -14.950 1.155 12.269 1.00 90.88 99 ARG A O 1
ATOM 799 N N . ARG A 1 100 ? -15.863 0.847 14.295 1.00 91.31 100 ARG A N 1
ATOM 800 C CA . ARG A 1 100 ? -16.903 1.879 14.166 1.00 91.31 100 ARG A CA 1
ATOM 801 C C . ARG A 1 100 ? -16.305 3.283 14.095 1.00 91.31 100 ARG A C 1
ATOM 803 O O . ARG A 1 100 ? -16.764 4.098 13.299 1.00 91.31 100 ARG A O 1
ATOM 810 N N . ILE A 1 101 ? -15.279 3.546 14.902 1.00 90.19 101 ILE A N 1
ATOM 811 C CA . ILE A 1 101 ? -14.546 4.816 14.921 1.00 90.19 101 ILE A CA 1
ATOM 812 C C . ILE A 1 101 ? -13.748 4.982 13.626 1.00 90.19 101 ILE A C 1
ATOM 814 O O . ILE A 1 101 ? -13.866 6.008 12.966 1.00 90.19 101 ILE A O 1
ATOM 818 N N . LEU A 1 102 ? -12.991 3.968 13.212 1.00 86.94 102 LEU A N 1
ATOM 819 C CA . LEU A 1 102 ? -12.159 4.030 12.008 1.00 86.94 102 LEU A CA 1
ATOM 820 C C . LEU A 1 102 ? -12.996 4.206 10.733 1.00 86.94 102 LEU A C 1
ATOM 822 O O . LEU A 1 102 ? -12.671 5.057 9.906 1.00 86.94 102 LEU A O 1
ATOM 826 N N . ASN A 1 103 ? -14.144 3.529 10.637 1.00 87.44 103 ASN A N 1
ATOM 827 C CA . ASN A 1 103 ? -15.084 3.732 9.533 1.00 87.44 103 ASN A CA 1
ATOM 828 C C . ASN A 1 103 ? -15.638 5.167 9.480 1.00 87.44 103 ASN A C 1
ATOM 830 O O . ASN A 1 103 ? -15.873 5.684 8.390 1.00 87.44 103 ASN A O 1
ATOM 834 N N . ARG A 1 104 ? -15.824 5.837 10.629 1.00 87.00 104 ARG A N 1
ATOM 835 C CA . ARG A 1 104 ? -16.236 7.254 10.667 1.00 87.00 104 ARG A CA 1
ATOM 836 C C . ARG A 1 104 ? -15.166 8.173 10.073 1.00 87.00 104 ARG A C 1
ATOM 838 O O . ARG A 1 104 ? -15.512 9.167 9.448 1.00 87.00 104 ARG A O 1
ATOM 845 N N . PHE A 1 105 ? -13.891 7.838 10.245 1.00 83.62 105 PHE A N 1
ATOM 846 C CA . PHE A 1 105 ? -12.766 8.596 9.690 1.00 83.62 105 PHE A CA 1
ATOM 847 C C . PHE A 1 105 ? -12.394 8.180 8.256 1.00 83.62 105 PHE A C 1
ATOM 849 O O . PHE A 1 105 ? -11.363 8.605 7.745 1.00 83.62 105 PHE A O 1
ATOM 856 N N . GLY A 1 106 ? -13.209 7.347 7.596 1.00 78.81 106 GLY A N 1
ATOM 857 C CA . GLY A 1 106 ? -12.933 6.866 6.239 1.00 78.81 106 GLY A CA 1
ATOM 858 C C . GLY A 1 106 ? -11.766 5.876 6.154 1.00 78.81 106 GLY A C 1
ATOM 859 O O . GLY A 1 106 ? -11.344 5.512 5.057 1.00 78.81 106 GLY A O 1
ATOM 860 N N . VAL A 1 107 ? -11.258 5.407 7.296 1.00 76.62 107 VAL A N 1
ATOM 861 C CA . VAL A 1 107 ? -10.213 4.387 7.363 1.00 76.62 107 VAL A CA 1
ATOM 862 C C . VAL A 1 107 ? -10.897 3.029 7.241 1.00 76.62 107 VAL A C 1
ATOM 864 O O . VAL A 1 107 ? -11.389 2.467 8.217 1.00 76.62 107 VAL A O 1
ATOM 867 N N . THR A 1 108 ? -10.993 2.544 6.005 1.00 62.22 108 THR A N 1
ATOM 868 C CA . THR A 1 108 ? -11.591 1.246 5.673 1.00 62.22 108 THR A CA 1
ATOM 869 C C . THR A 1 108 ? -10.536 0.134 5.675 1.00 62.22 108 THR A C 1
ATOM 871 O O . THR A 1 108 ? -9.342 0.388 5.490 1.00 62.22 108 THR A O 1
ATOM 874 N N . PHE A 1 109 ? -10.983 -1.097 5.938 1.00 59.75 109 PHE A N 1
ATOM 875 C CA . PHE A 1 109 ? -10.157 -2.308 6.023 1.00 59.75 109 PHE A CA 1
ATOM 876 C C . PHE A 1 109 ? -10.383 -3.196 4.811 1.00 59.75 109 PHE A C 1
ATOM 878 O O . PHE A 1 109 ? -11.576 -3.394 4.480 1.00 59.75 109 PHE A O 1
#

Radius of gyration: 34.37 Å; chains: 1; bounding box: 48×54×96 Å

Sequence (109 aa):
MNLSYLFGSNEIINNISQRSRRSIRRGRVTKRKPGEAAEREIRDLQRTTNNILKLAPFTRIVKEAACEARLVTLFQTLLDSANGAKRKILKVEDLQLVRRILNRFGVTF